Protein 6GKS (pdb70)

Secondary structure (DSSP, 8-state):
-PBPSSEEEE----TTEEEEEEEEESS-GGG--EEEEEEESSSSTTS-EEEEEEEETTTEEEEEEEETTEE---EEE------TT--EEEEEEE-SSEEEEEETTEEEEEEE-SS-GGG--EEEEEESEEEEEEEEEE--

B-factor: mean 18.07, std 11.98, range [6.89, 119.49]

Structure (mmCIF, N/CA/C/O backbone):
data_6GKS
#
_entry.id   6GKS
#
_cell.length_a   48.900
_cell.length_b   48.900
_cell.length_c   258.629
_cell.angle_alpha   90.00
_cell.angle_beta   90.00
_cell.angle_gamma   120.00
#
_symmetry.space_group_name_H-M   'P 65 2 2'
#
loop_
_entity.id
_entity.type
_entity.pdbx_description
1 polymer Galectin-10
2 non-polymer GLYCEROL
3 water water
#
loop_
_atom_site.group_PDB
_atom_site.id
_atom_site.type_symbol
_atom_site.label_atom_id
_atom_site.label_alt_id
_atom_site.label_comp_id
_atom_site.label_asym_id
_atom_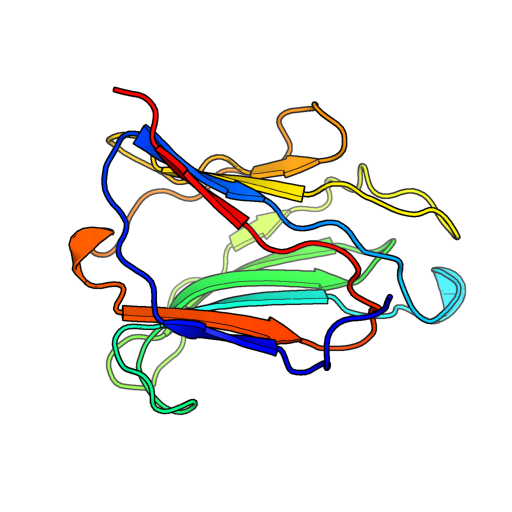site.label_entity_id
_atom_site.label_seq_id
_atom_site.pdbx_PDB_ins_code
_atom_site.Cartn_x
_atom_site.Cartn_y
_atom_site.Cartn_z
_atom_site.occupancy
_atom_site.B_iso_or_equiv
_atom_site.auth_seq_id
_atom_site.auth_comp_id
_atom_site.auth_asym_id
_atom_site.auth_atom_id
_atom_site.pdbx_PDB_model_num
ATOM 1 N N . SER A 1 4 ? -38.279 31.636 15.508 1.00 57.54 2 SER A N 1
ATOM 2 C CA . SER A 1 4 ? -37.598 31.517 14.225 1.00 57.00 2 SER A CA 1
ATOM 3 C C . SER A 1 4 ? -36.646 30.322 14.206 1.00 51.47 2 SER A C 1
ATOM 4 O O . SER A 1 4 ? -35.875 30.149 13.261 1.00 54.51 2 SER A O 1
ATOM 7 N N . LEU A 1 5 ? -36.703 29.501 15.252 1.00 36.16 3 LEU A N 1
ATOM 8 C CA . LEU A 1 5 ? -35.907 28.283 15.298 1.00 24.80 3 LEU A CA 1
ATOM 9 C C . LEU A 1 5 ? -36.627 27.150 14.578 1.00 22.46 3 LEU A C 1
ATOM 10 O O . LEU A 1 5 ? -37.850 27.013 14.669 1.00 25.68 3 LEU A O 1
ATOM 15 N N . LEU A 1 6 ? -35.852 26.342 13.853 1.00 18.96 4 LEU A N 1
ATOM 16 C CA . LEU A 1 6 ? -36.300 25.117 13.216 1.00 16.18 4 LEU A CA 1
ATOM 17 C C . LEU A 1 6 ? -36.269 23.972 14.227 1.00 17.79 4 LEU A C 1
ATOM 18 O O . LEU A 1 6 ? -35.490 24.000 15.184 1.00 20.40 4 LEU A O 1
ATOM 23 N N . PRO A 1 7 ? -37.105 22.956 14.051 1.00 15.95 5 PRO A N 1
ATOM 24 C CA . PRO A 1 7 ? -37.075 21.821 14.980 1.00 17.45 5 PRO A CA 1
ATOM 25 C C . PRO A 1 7 ? -35.769 21.058 14.850 1.00 16.07 5 PRO A C 1
ATOM 26 O O . PRO A 1 7 ? -35.178 20.977 13.772 1.00 22.16 5 PRO A O 1
ATOM 30 N N . VAL A 1 8 ? -35.294 20.529 15.977 1.00 13.30 6 VAL A N 1
ATOM 31 C CA . VAL A 1 8 ? -34.099 19.686 16.013 1.00 13.26 6 VAL A CA 1
ATOM 32 C C . VAL A 1 8 ? -34.445 18.439 16.818 1.00 15.47 6 VAL A C 1
ATOM 33 O O . VAL A 1 8 ? -34.960 18.566 17.939 1.00 17.77 6 VAL A O 1
ATOM 37 N N . PRO A 1 9 ? -34.206 17.219 16.308 1.00 14.02 7 PRO A N 1
ATOM 38 C CA . PRO A 1 9 ? -33.628 16.841 15.014 1.00 13.22 7 PRO A CA 1
ATOM 39 C C . PRO A 1 9 ? -34.415 17.367 13.823 1.00 12.45 7 PRO A C 1
ATOM 40 O O . PRO A 1 9 ? -35.647 17.381 13.822 1.00 14.89 7 PRO A O 1
ATOM 44 N N . TYR A 1 10 ? -33.697 17.829 12.815 1.00 10.52 8 TYR A N 1
ATOM 45 C CA . TYR A 1 10 ? -34.293 18.404 11.621 1.00 10.27 8 TYR A CA 1
ATOM 46 C C . TYR A 1 10 ? -34.042 17.455 10.457 1.00 9.86 8 TYR A C 1
ATOM 47 O O . TYR A 1 10 ? -32.895 17.081 10.198 1.00 10.44 8 TYR A O 1
ATOM 56 N N . THR A 1 11 ? -35.098 17.081 9.745 1.00 10.24 9 THR A N 1
ATOM 57 C CA . THR A 1 11 ? -34.996 16.161 8.619 1.00 12.03 9 THR A CA 1
ATOM 58 C C . THR A 1 11 ? -35.661 16.795 7.408 1.00 12.68 9 THR A C 1
ATOM 59 O O . THR A 1 11 ? -36.803 17.261 7.499 1.00 15.20 9 THR A O 1
ATOM 63 N N . GLU A 1 12 ? -34.959 16.805 6.279 1.00 10.98 10 GLU A N 1
ATOM 64 C CA . GLU A 1 12 ? -35.506 17.341 5.033 1.00 12.25 10 GLU A CA 1
ATOM 65 C C . GLU A 1 12 ? -35.133 16.428 3.875 1.00 11.57 10 GLU A C 1
ATOM 66 O O . GLU A 1 12 ? -33.973 16.029 3.744 1.00 10.91 10 GLU A O 1
ATOM 72 N N . ALA A 1 13 ? -36.113 16.094 3.041 1.00 11.45 11 ALA A N 1
ATOM 73 C CA . ALA A 1 13 ? -35.818 15.408 1.789 1.00 10.65 11 ALA A CA 1
ATOM 74 C C . ALA A 1 13 ? -34.880 16.267 0.944 1.00 11.12 11 ALA A C 1
ATOM 75 O O . ALA A 1 13 ? -34.914 17.498 1.000 1.00 12.66 11 ALA A O 1
ATOM 77 N N . ALA A 1 14 ? -33.992 15.617 0.188 1.00 10.68 12 ALA A N 1
ATOM 78 C CA . ALA A 1 14 ? -33.025 16.386 -0.584 1.00 10.88 12 ALA A CA 1
ATOM 79 C C . ALA A 1 14 ? -32.509 15.582 -1.766 1.00 11.26 12 ALA A C 1
ATOM 80 O O . ALA A 1 14 ? -32.494 14.350 -1.737 1.00 15.35 12 ALA A O 1
ATOM 82 N N . SER A 1 15 ? -32.078 16.304 -2.796 1.00 11.07 13 SER A N 1
ATOM 83 C CA . SER A 1 15 ? -31.370 15.745 -3.940 1.00 12.38 13 SER A CA 1
ATOM 84 C C . SER A 1 15 ? -30.110 16.572 -4.139 1.00 15.24 13 SER A C 1
ATOM 85 O O . SER A 1 15 ? -30.152 17.805 -4.067 1.00 16.27 13 SER A O 1
ATOM 88 N N . LEU A 1 16 ? -28.989 15.896 -4.382 1.00 11.16 14 LEU A N 1
ATOM 89 C CA . LEU A 1 16 ? -27.689 16.540 -4.486 1.00 11.20 14 LEU A CA 1
ATOM 90 C C . LEU A 1 16 ? -26.965 16.04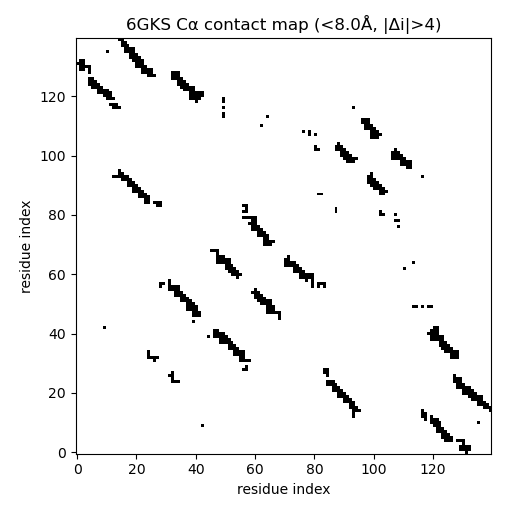7 -5.726 1.00 13.76 14 LEU A C 1
ATOM 91 O O . LEU A 1 16 ? -27.096 14.885 -6.125 1.00 14.89 14 LEU A O 1
ATOM 96 N N . SER A 1 17 ? -26.182 16.947 -6.315 1.00 12.42 15 SER A N 1
ATOM 97 C CA . SER A 1 17 ? -25.264 16.623 -7.400 1.00 13.01 15 SER A CA 1
ATOM 98 C C . SER A 1 17 ? -24.136 17.643 -7.353 1.00 12.62 15 SER A C 1
ATOM 99 O O . SER A 1 17 ? -24.148 18.565 -6.537 1.00 11.83 15 SER A O 1
ATOM 102 N N . THR A 1 18 ? -23.160 17.485 -8.249 1.00 13.27 16 THR A N 1
ATOM 103 C CA . THR A 1 18 ? -22.080 18.459 -8.331 1.00 14.23 16 THR A CA 1
ATOM 104 C C . THR A 1 18 ? -22.666 19.849 -8.534 1.00 13.84 16 THR A C 1
ATOM 105 O O . THR A 1 18 ? -23.458 20.073 -9.452 1.00 15.06 16 THR A O 1
ATOM 109 N N . GLY A 1 19 ? -22.301 20.777 -7.653 1.00 12.67 17 GLY A N 1
ATOM 110 C CA . GLY A 1 19 ? -22.837 22.120 -7.674 1.00 14.69 17 GLY A CA 1
ATOM 111 C C . GLY A 1 19 ? -23.864 22.405 -6.597 1.00 12.87 17 GLY A C 1
ATOM 112 O O . GLY A 1 19 ? -24.208 23.576 -6.386 1.00 15.00 17 GLY A O 1
ATOM 113 N N . SER A 1 20 ? -24.351 21.378 -5.906 1.00 12.33 18 SER A N 1
ATOM 114 C CA . SER A 1 20 ? -25.267 21.580 -4.796 1.00 11.97 18 SER A CA 1
ATOM 115 C C . SER A 1 20 ? -24.501 22.062 -3.573 1.00 13.07 18 SER A C 1
ATOM 116 O O . SER A 1 20 ? -23.337 21.703 -3.365 1.00 12.60 18 SER A O 1
ATOM 119 N N . THR A 1 21 ? -25.163 22.874 -2.755 1.00 11.66 19 THR A N 1
ATOM 120 C CA . THR A 1 21 ? -24.604 23.285 -1.475 1.00 11.34 19 THR A CA 1
ATOM 121 C C . THR A 1 21 ? -25.687 23.192 -0.412 1.00 11.87 19 THR A C 1
ATOM 122 O O . THR A 1 21 ? -26.815 23.648 -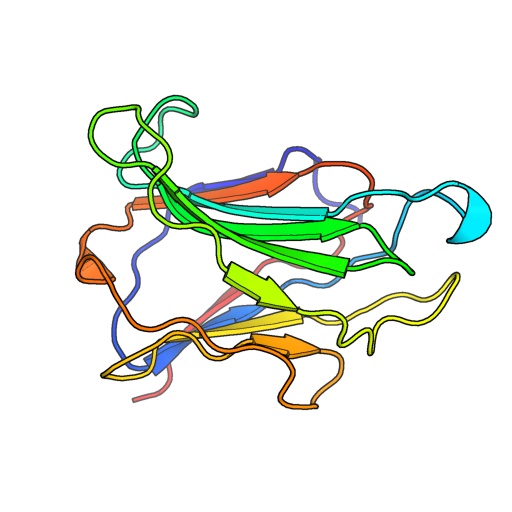0.629 1.00 13.22 19 THR A O 1
ATOM 126 N N . VAL A 1 22 ? -25.349 22.591 0.722 1.00 10.62 20 VAL A N 1
ATOM 127 C CA . VAL A 1 22 ? -26.219 22.545 1.890 1.00 10.11 20 VAL A CA 1
ATOM 128 C C . VAL A 1 22 ? -25.698 23.576 2.883 1.00 10.98 20 VAL A C 1
ATOM 129 O O . VAL A 1 22 ? -24.554 23.476 3.342 1.00 11.20 20 VAL A O 1
ATOM 133 N N . THR A 1 23 ? -26.520 24.564 3.224 1.00 11.34 21 THR A N 1
ATOM 134 C CA . THR A 1 23 ? -26.125 25.638 4.130 1.00 11.46 21 THR A CA 1
ATOM 135 C C . THR A 1 23 ? -26.938 25.573 5.416 1.00 11.15 21 THR A C 1
ATOM 136 O O . THR A 1 23 ? -28.173 25.483 5.379 1.00 12.28 21 THR A O 1
ATOM 140 N N A ILE A 1 24 ? -26.250 25.611 6.551 0.61 9.66 22 ILE A N 1
ATOM 141 N N B ILE A 1 24 ? -26.222 25.639 6.540 0.39 11.24 22 ILE A N 1
ATOM 142 C CA A ILE A 1 24 ? -26.853 25.403 7.861 0.61 12.00 22 ILE A CA 1
ATOM 143 C CA B ILE A 1 24 ? -26.749 25.549 7.895 0.39 11.72 22 ILE A CA 1
ATOM 144 C C A ILE A 1 24 ? -26.348 26.496 8.788 0.61 10.78 22 ILE A C 1
ATOM 145 C C B ILE A 1 24 ? -26.386 26.832 8.625 0.39 11.04 22 ILE A C 1
ATOM 146 O O A ILE A 1 24 ? -25.134 26.650 8.965 0.61 10.48 22 ILE A O 1
ATOM 147 O O B ILE A 1 24 ? -25.279 27.355 8.461 0.39 9.56 22 ILE A O 1
ATOM 156 N N A LYS A 1 25 ? -27.268 27.255 9.378 0.61 11.01 23 LYS A N 1
ATOM 157 N N B LYS A 1 25 ? -27.300 27.326 9.455 0.39 10.44 23 LYS A N 1
ATOM 158 C CA A LYS A 1 25 ? -26.925 28.244 10.390 0.61 11.78 23 LYS A CA 1
ATOM 159 C CA B LYS A 1 25 ? -26.974 28.370 10.419 0.39 11.75 23 LYS A CA 1
ATOM 160 C C A LYS A 1 25 ? -27.508 27.792 11.720 0.61 10.90 23 LYS A C 1
ATOM 161 C C B LYS A 1 25 ? -27.560 27.977 11.764 0.39 11.91 23 LYS A C 1
ATOM 162 O O A LYS A 1 25 ? -28.673 27.384 11.781 0.61 10.74 23 LYS A O 1
ATOM 163 O O B LYS A 1 25 ? -28.775 27.783 11.880 0.39 9.70 23 LYS A O 1
ATOM 174 N N . GLY A 1 26 ? -26.705 27.865 12.774 1.00 10.26 24 GLY A N 1
ATOM 175 C CA . GLY A 1 26 ? -27.161 27.466 14.088 1.00 12.80 24 GLY A CA 1
ATOM 176 C C . GLY A 1 26 ? -26.176 27.868 15.159 1.00 12.45 24 GLY A C 1
ATOM 177 O O . GLY A 1 26 ? -25.207 28.586 14.905 1.00 11.71 24 GLY A O 1
ATOM 178 N N A ARG A 1 27 ? -26.440 27.394 16.377 0.45 11.34 25 ARG A N 1
ATOM 179 N N B ARG A 1 27 ? -26.431 27.379 16.373 0.55 11.47 25 ARG A N 1
ATOM 180 C CA A ARG A 1 27 ? -25.610 27.750 17.512 0.45 10.90 25 ARG A CA 1
ATOM 181 C CA B ARG A 1 27 ? -25.635 27.752 17.524 0.55 10.38 25 ARG A CA 1
ATOM 182 C C A ARG A 1 27 ? -25.609 26.580 18.480 0.45 11.35 25 ARG A C 1
ATOM 183 C C B ARG A 1 27 ? -25.611 26.567 18.475 0.55 11.29 25 ARG A C 1
ATOM 184 O O A ARG A 1 27 ? -26.663 25.964 18.694 0.45 11.12 25 ARG A O 1
ATOM 185 O O B ARG A 1 27 ? -26.652 25.926 18.671 0.55 11.24 25 ARG A O 1
ATOM 200 N N . PRO A 1 28 ? -24.466 26.251 19.079 1.00 10.11 26 PRO A N 1
ATOM 201 C CA . PRO A 1 28 ? -24.452 25.173 20.076 1.00 11.00 26 PRO A CA 1
ATOM 202 C C . PRO A 1 28 ? -25.307 25.524 21.287 1.00 10.18 26 PRO A C 1
ATOM 203 O O . PRO A 1 28 ? -25.432 26.693 21.673 1.00 11.84 26 PRO A O 1
ATOM 207 N N . LEU A 1 29 ? -25.890 24.491 21.896 1.00 10.24 27 LEU A N 1
ATOM 208 C CA . LEU A 1 29 ? -26.744 24.664 23.063 1.00 9.90 27 LEU A CA 1
ATOM 209 C C . LEU A 1 29 ? -25.968 24.717 24.368 1.00 11.32 27 LEU A C 1
ATOM 210 O O . LEU A 1 29 ? -26.588 24.863 25.425 1.00 16.43 27 LEU A O 1
ATOM 215 N N . ALA A 1 30 ? -24.646 24.595 24.326 1.00 10.73 28 ALA A N 1
ATOM 216 C CA . ALA A 1 30 ? -23.840 24.599 25.536 1.00 10.43 28 ALA A CA 1
ATOM 217 C C . ALA A 1 30 ? -22.482 25.202 25.229 1.00 10.70 28 ALA A C 1
ATOM 218 O O . ALA A 1 30 ? -22.046 25.249 24.077 1.00 11.64 28 ALA A O 1
ATOM 220 N N . CYS A 1 31 ? -21.805 25.639 26.289 1.00 11.13 29 CYS A N 1
ATOM 221 C CA . CYS A 1 31 ? -20.431 26.100 26.155 1.00 11.82 29 CYS A CA 1
ATOM 222 C C . CYS A 1 31 ? -19.529 24.952 25.698 1.00 10.54 29 CYS A C 1
ATOM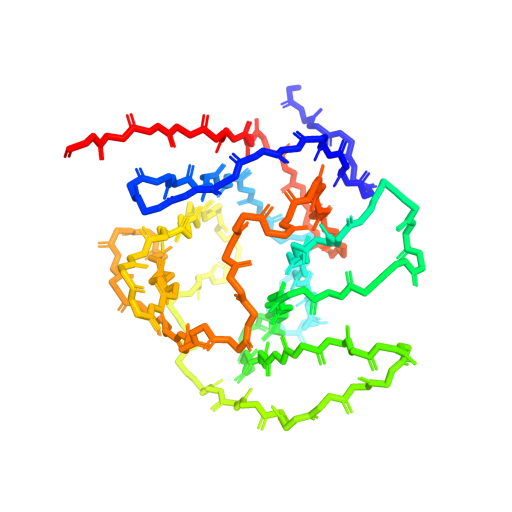 223 O O . CYS A 1 31 ? -19.831 23.771 25.893 1.00 10.46 29 CYS A O 1
ATOM 226 N N . PHE A 1 32 ? -18.403 25.314 25.072 1.00 10.92 30 PHE A N 1
ATOM 227 C CA . PHE A 1 32 ? -17.503 24.292 24.544 1.00 11.40 30 PHE A CA 1
ATOM 228 C C . PHE A 1 32 ? -16.940 23.401 25.647 1.00 10.96 30 PHE A C 1
ATOM 229 O O . PHE A 1 32 ? -16.671 22.218 25.403 1.00 11.63 30 PHE A O 1
ATOM 237 N N . LEU A 1 33 ? -16.778 23.929 26.869 1.00 11.42 31 LEU A N 1
ATOM 238 C CA . LEU A 1 33 ? -16.292 23.090 27.961 1.00 11.81 31 LEU A CA 1
ATOM 239 C C . LEU A 1 33 ? -17.178 21.861 28.159 1.00 11.39 31 LEU A C 1
ATOM 240 O O . LEU A 1 33 ? -16.690 20.804 28.579 1.00 12.53 31 LEU A O 1
ATOM 245 N N . ASN A 1 34 ? -18.474 21.977 27.872 1.00 10.92 32 ASN A N 1
ATOM 246 C CA . ASN A 1 34 ? -19.418 20.869 28.013 1.00 10.60 32 ASN A CA 1
ATOM 247 C C . ASN A 1 34 ? -19.464 19.949 26.794 1.00 10.76 32 ASN A C 1
ATOM 248 O O . ASN A 1 34 ? -20.224 18.974 26.796 1.00 9.86 32 ASN A O 1
ATOM 253 N N . GLU A 1 35 ? -18.690 20.233 25.751 1.00 10.72 33 GLU A N 1
ATOM 254 C CA . GLU A 1 35 ? -18.608 19.384 24.566 1.00 10.58 33 GLU A CA 1
ATOM 255 C C . GLU A 1 35 ? -19.968 19.084 23.934 1.00 9.28 33 GLU A C 1
ATOM 256 O O . GLU A 1 35 ? -20.330 17.921 23.741 1.00 10.32 33 GLU A O 1
ATOM 262 N N . PRO A 1 36 ? -20.737 20.107 23.569 1.00 8.79 34 PRO A N 1
ATOM 263 C CA . PRO A 1 36 ? -21.924 19.849 22.742 1.00 8.76 34 PRO A CA 1
ATOM 264 C C . PRO A 1 36 ? -21.493 19.234 21.421 1.00 8.84 34 PRO A C 1
ATOM 265 O O . PRO A 1 36 ? -20.368 19.444 20.956 1.00 8.83 34 PRO A O 1
ATOM 269 N N A TYR A 1 37 ? -22.399 18.471 20.817 0.57 9.10 35 TYR A N 1
ATOM 270 N N B TYR A 1 37 ? -22.394 18.467 20.816 0.43 8.92 35 TYR A N 1
ATOM 271 C CA A TYR A 1 37 ? -22.173 17.885 19.503 0.57 8.41 35 TYR A CA 1
ATOM 272 C CA B TYR A 1 37 ? -22.149 17.861 19.514 0.43 8.52 35 TYR A CA 1
ATOM 273 C C A TYR A 1 37 ? -23.041 18.548 18.441 0.57 8.40 35 TYR A C 1
ATOM 274 C C B TYR A 1 37 ? -23.067 18.460 18.449 0.43 7.63 35 TYR A C 1
ATOM 275 O O A TYR A 1 37 ? -24.059 19.183 18.734 0.57 8.77 35 TYR A O 1
ATOM 276 O O B TYR A 1 37 ? -24.143 18.985 18.747 0.43 7.67 35 TYR A O 1
ATOM 293 N N . LEU A 1 38 ? -22.619 18.386 17.185 1.00 7.68 36 LEU A N 1
ATOM 294 C CA . LEU A 1 38 ? -23.442 18.689 16.011 1.00 8.33 36 LEU A CA 1
ATOM 295 C C . LEU A 1 38 ? -23.277 17.521 15.058 1.00 7.86 36 LEU A C 1
ATOM 296 O O . LEU A 1 38 ? -22.157 17.062 14.844 1.00 8.96 36 LEU A O 1
ATOM 301 N N . GLN A 1 39 ? -24.367 17.042 14.471 1.00 7.78 37 GLN A N 1
ATOM 302 C CA . GLN A 1 39 ? -24.247 15.982 13.480 1.00 7.05 37 GLN A CA 1
ATOM 303 C C . GLN A 1 39 ? -25.076 16.321 12.252 1.00 7.05 37 GLN A C 1
ATOM 304 O O . GLN A 1 39 ? -26.232 16.752 12.364 1.00 8.33 37 GLN A O 1
ATOM 310 N N . VAL A 1 40 ? -24.471 16.129 11.081 1.00 6.89 38 VAL A N 1
ATOM 311 C CA . VAL A 1 40 ? -25.145 16.260 9.793 1.00 6.91 38 VAL A CA 1
ATOM 312 C C . VAL A 1 40 ? -24.938 14.945 9.056 1.00 7.29 38 VAL A C 1
ATOM 313 O O . VAL A 1 40 ? -23.792 14.530 8.835 1.00 7.74 38 VAL A O 1
ATOM 317 N N . ASP A 1 41 ? -26.037 14.298 8.661 1.00 7.45 39 ASP A N 1
ATOM 318 C CA . ASP A 1 41 ? -25.989 13.022 7.943 1.00 7.28 39 ASP A CA 1
ATOM 319 C C . ASP A 1 41 ? -26.756 13.127 6.631 1.00 7.78 39 ASP A C 1
ATOM 320 O O . ASP A 1 41 ? -27.922 13.544 6.618 1.00 7.62 39 ASP A O 1
ATOM 325 N N . PHE A 1 42 ? -26.112 12.718 5.540 1.00 7.21 40 PHE A N 1
ATOM 326 C CA . PHE A 1 42 ? -26.735 12.644 4.218 1.00 7.27 40 PHE A CA 1
ATOM 327 C C . PHE A 1 42 ? -27.121 11.184 4.020 1.00 7.42 40 PHE A C 1
ATOM 328 O O . PHE A 1 42 ? -26.245 10.321 3.886 1.00 8.60 40 PHE A O 1
ATOM 336 N N . HIS A 1 43 ? -28.417 10.901 4.048 1.00 8.25 41 HIS A N 1
ATOM 337 C CA . HIS A 1 43 ? -28.962 9.548 4.047 1.00 7.74 41 HIS A CA 1
ATOM 338 C C . HIS A 1 43 ? -29.450 9.129 2.659 1.00 9.60 41 HIS A C 1
ATOM 339 O O . HIS A 1 43 ? -29.852 9.956 1.836 1.00 9.09 41 HIS A O 1
ATOM 346 N N . THR A 1 44 ? -29.481 7.807 2.439 1.00 9.33 42 THR A N 1
ATOM 347 C CA . THR A 1 44 ? -29.957 7.231 1.181 1.00 9.28 42 THR A CA 1
ATOM 348 C C . THR A 1 44 ? -31.470 7.071 1.124 1.00 10.57 42 THR A C 1
ATOM 349 O O . THR A 1 44 ? -32.000 6.834 0.032 1.00 12.09 42 THR A O 1
ATOM 353 N N . GLU A 1 45 ? -32.177 7.164 2.247 1.00 10.84 43 GLU A N 1
ATOM 354 C CA . GLU A 1 45 ? -33.632 7.079 2.268 1.00 9.98 43 GLU A CA 1
ATOM 355 C C . GLU A 1 45 ? -34.149 8.020 3.342 1.00 11.10 43 GLU A C 1
ATOM 356 O O . GLU A 1 45 ? -33.384 8.552 4.146 1.00 12.25 43 GLU A O 1
ATOM 362 N N . MET A 1 46 ? -35.466 8.230 3.349 1.00 12.61 44 MET A N 1
ATOM 363 C CA . MET A 1 46 ? -36.066 9.088 4.365 1.00 12.36 44 MET A CA 1
ATOM 364 C C . MET A 1 46 ? -35.992 8.492 5.762 1.00 15.03 44 MET A C 1
ATOM 365 O O . MET A 1 46 ? -36.028 9.246 6.738 1.00 17.79 44 MET A O 1
ATOM 370 N N A LYS A 1 47 ? -35.883 7.171 5.881 0.46 14.27 45 LYS A N 1
ATOM 371 N N B LYS A 1 47 ? -35.890 7.172 5.892 0.54 14.62 45 LYS A N 1
ATOM 372 C CA A LYS A 1 47 ? -35.826 6.535 7.194 0.46 14.89 45 LYS A CA 1
ATOM 373 C CA B LYS A 1 47 ? -35.877 6.568 7.222 0.54 13.89 45 LYS A CA 1
ATOM 374 C C A LYS A 1 47 ? -34.520 6.871 7.906 0.46 13.53 45 LYS A C 1
ATOM 375 C C B LYS A 1 47 ? -34.541 6.812 7.918 0.54 13.17 45 LYS A C 1
ATOM 376 O O A LYS A 1 47 ? -33.446 6.888 7.298 0.46 13.82 45 LYS A O 1
ATOM 377 O O B LYS A 1 47 ? -33.472 6.711 7.309 0.54 11.91 45 LYS A O 1
ATOM 388 N N . GLU A 1 48 ? -34.612 7.115 9.217 1.00 14.06 46 GLU A N 1
ATOM 389 C CA . GLU A 1 48 ? -33.423 7.499 9.978 1.00 15.11 46 GLU A CA 1
ATOM 390 C C . GLU A 1 48 ? -32.390 6.380 10.058 1.00 11.16 46 GLU A C 1
ATOM 391 O O . GLU A 1 48 ? -31.201 6.657 10.244 1.00 12.64 46 GLU A O 1
ATOM 397 N N . GLU A 1 49 ? -32.811 5.128 9.943 1.00 11.26 47 GLU A N 1
ATOM 398 C CA . GLU A 1 49 ? -31.891 4.004 10.025 1.00 12.58 47 GLU A CA 1
ATOM 399 C C . GLU A 1 49 ? -31.254 3.673 8.680 1.00 11.56 47 GLU A C 1
ATOM 400 O O . GLU A 1 49 ? -30.460 2.729 8.597 1.00 12.45 47 GLU A O 1
ATOM 406 N N . SER A 1 50 ? -31.574 4.429 7.631 1.00 10.70 48 SER A N 1
ATOM 407 C CA . SER A 1 50 ? -30.999 4.176 6.319 1.00 10.79 48 SER A CA 1
ATOM 408 C C . SER A 1 50 ? -29.506 4.510 6.296 1.00 9.91 48 SER A C 1
ATOM 409 O O . SER A 1 50 ? -28.961 5.195 7.170 1.00 9.79 48 SER A O 1
ATOM 412 N N . ASP A 1 51 ? -28.849 4.028 5.249 1.00 9.47 49 ASP A N 1
ATOM 413 C CA . ASP A 1 51 ? -27.425 4.238 5.073 1.00 9.16 49 ASP A CA 1
ATOM 414 C C . ASP A 1 51 ? -27.097 5.722 4.953 1.00 8.52 49 ASP A C 1
ATOM 415 O O . ASP A 1 51 ? -27.942 6.558 4.596 1.00 8.81 49 ASP A O 1
ATOM 420 N N . ILE A 1 52 ? -25.845 6.045 5.271 1.00 8.76 50 ILE A N 1
ATOM 421 C CA . ILE A 1 52 ? -25.363 7.424 5.346 1.00 7.81 50 ILE A CA 1
ATOM 422 C C . ILE A 1 52 ? -24.191 7.559 4.391 1.00 9.37 50 ILE A C 1
ATOM 423 O O . ILE A 1 52 ? -23.135 6.940 4.586 1.00 9.61 50 ILE A O 1
ATOM 428 N N . VAL A 1 53 ? -24.397 8.341 3.334 1.00 8.88 51 VAL A N 1
ATOM 429 C CA . VAL A 1 53 ? -23.374 8.614 2.341 1.00 10.49 51 VAL A CA 1
ATOM 430 C C . VAL A 1 53 ? -22.278 9.500 2.917 1.00 9.45 51 VAL A C 1
ATOM 431 O O . VAL A 1 53 ? -21.098 9.356 2.573 1.00 9.91 51 VAL A O 1
ATOM 435 N N . PHE A 1 54 ? -22.645 10.427 3.803 1.00 8.67 52 PHE A N 1
ATOM 436 C CA . PHE A 1 54 ? -21.705 11.368 4.406 1.00 8.90 52 PHE A CA 1
ATOM 437 C C . PHE A 1 54 ? -22.209 11.678 5.803 1.00 7.58 52 PHE A C 1
ATOM 438 O O . PHE A 1 54 ? -23.313 12.206 5.959 1.00 7.82 52 PHE A O 1
ATOM 446 N N . HIS A 1 55 ? -21.397 11.348 6.801 1.00 8.52 53 HIS A N 1
ATOM 447 C CA . HIS A 1 55 ? -21.653 11.594 8.214 1.00 7.76 53 HIS A CA 1
ATOM 448 C C . HIS A 1 55 ? -20.603 12.586 8.688 1.00 7.89 53 HIS A C 1
ATOM 449 O O . HIS A 1 55 ? -19.404 12.379 8.465 1.00 8.83 53 HIS A O 1
ATOM 456 N N . PHE A 1 56 ? -21.056 13.675 9.302 1.00 8.12 54 PHE A N 1
ATOM 457 C CA . PHE A 1 56 ? -20.191 14.767 9.739 1.00 7.98 54 PHE A CA 1
ATOM 458 C C . PHE A 1 56 ? -20.575 15.045 11.187 1.00 7.29 54 PHE A C 1
ATOM 459 O O . PHE A 1 56 ? -21.708 15.468 11.463 1.00 7.92 54 PHE A O 1
ATOM 467 N N . GLN A 1 57 ? -19.656 14.805 12.112 1.00 7.70 55 GLN A N 1
ATOM 468 C CA . GLN A 1 57 ? -19.968 14.945 13.531 1.00 7.33 55 GLN A CA 1
ATOM 469 C C . GLN A 1 57 ? -18.930 15.824 14.214 1.00 8.64 55 GLN A C 1
ATOM 470 O O . GLN A 1 57 ? -17.745 15.470 14.265 1.00 10.27 55 GLN A O 1
ATOM 476 N N . VAL A 1 58 ? -19.370 16.963 14.735 1.00 8.74 56 VAL A N 1
ATOM 477 C CA . VAL A 1 58 ? -18.505 17.880 15.479 1.00 8.61 56 VAL A CA 1
ATOM 478 C C . VAL A 1 58 ? -18.674 17.632 16.967 1.00 10.50 56 VAL A C 1
ATOM 479 O O . VAL A 1 58 ? -19.798 17.654 17.480 1.00 10.89 56 VAL A O 1
ATOM 483 N N . CYS A 1 59 ? -17.571 17.461 17.676 1.00 11.62 57 CYS A N 1
ATOM 484 C CA . CYS A 1 59 ? -17.563 17.634 19.127 1.00 13.20 57 CYS A CA 1
ATOM 485 C C . CYS A 1 59 ? -16.931 19.000 19.364 1.00 10.38 57 CYS A C 1
ATOM 486 O O . CYS A 1 59 ? -15.715 19.154 19.232 1.00 10.46 57 CYS A O 1
ATOM 489 N N . PHE A 1 60 ? -17.762 20.005 19.649 1.00 10.25 58 PHE A N 1
ATOM 490 C CA . PHE A 1 60 ? -17.291 21.388 19.613 1.00 10.01 58 PHE A CA 1
ATOM 491 C C . PHE A 1 60 ? -16.153 21.583 20.594 1.00 12.88 58 PHE A C 1
ATOM 492 O O . PHE A 1 60 ? -16.253 21.202 21.764 1.00 11.96 58 PHE A O 1
ATOM 500 N N . GLY A 1 61 ? -15.070 22.191 20.106 1.00 12.22 59 GLY A N 1
ATOM 501 C CA . GLY A 1 61 ? -13.878 22.430 20.889 1.00 14.20 59 GLY A CA 1
ATOM 502 C C . GLY A 1 61 ? -12.911 21.273 20.955 1.00 14.21 59 GLY A C 1
ATOM 503 O O . GLY A 1 61 ? -11.834 21.427 21.546 1.00 16.94 59 GLY A O 1
ATOM 504 N N A ARG A 1 62 ? -13.245 20.126 20.355 0.46 13.51 60 ARG A N 1
ATOM 505 N N B ARG A 1 62 ? -13.246 20.120 20.377 0.54 12.98 60 ARG A N 1
ATOM 506 C CA A ARG A 1 62 ? -12.462 18.902 20.502 0.46 14.25 60 ARG A CA 1
ATOM 507 C CA B ARG A 1 62 ? -12.367 18.956 20.447 0.54 14.33 60 ARG A CA 1
ATOM 508 C C A ARG A 1 62 ? -12.013 18.320 19.167 0.46 13.21 60 ARG A C 1
ATOM 509 C C B ARG A 1 62 ? -11.998 18.441 19.062 0.54 12.93 60 ARG A C 1
ATOM 510 O O A ARG A 1 62 ? -10.805 18.261 18.911 0.46 14.35 60 ARG A O 1
ATOM 511 O O B ARG A 1 62 ? -10.839 18.566 18.660 0.54 17.41 60 ARG A O 1
ATOM 526 N N . ARG A 1 63 ? -12.933 17.861 18.321 1.00 11.79 61 ARG A N 1
ATOM 527 C CA . ARG A 1 63 ? -12.576 17.217 17.063 1.00 13.27 61 ARG A CA 1
ATOM 528 C C . ARG A 1 63 ? -13.814 17.077 16.193 1.00 10.77 61 ARG A C 1
ATOM 529 O O . ARG A 1 63 ? -14.945 17.292 16.634 1.00 11.88 61 ARG A O 1
ATOM 537 N N . VAL A 1 64 ? -13.572 16.671 14.952 1.00 10.68 62 VAL A N 1
ATOM 538 C CA . VAL A 1 64 ? -14.610 16.321 13.997 1.00 9.89 62 VAL A CA 1
ATOM 539 C C . VAL A 1 64 ? -14.311 14.922 13.492 1.00 10.36 62 VAL A C 1
A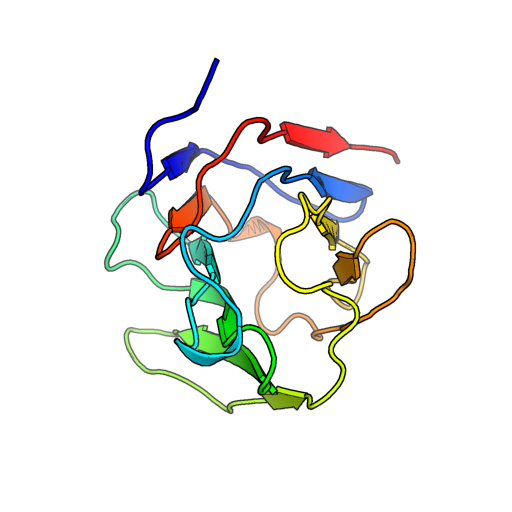TOM 540 O O . VAL A 1 64 ? -13.149 14.584 13.232 1.00 11.30 62 VAL A O 1
ATOM 544 N N . VAL A 1 65 ? -15.345 14.105 13.358 1.00 9.57 63 VAL A N 1
ATOM 545 C CA . VAL A 1 65 ? -15.207 12.820 12.681 1.00 10.37 63 VAL A CA 1
ATOM 546 C C . VAL A 1 65 ? -16.146 12.777 11.486 1.00 10.45 63 VAL A C 1
ATOM 547 O O . VAL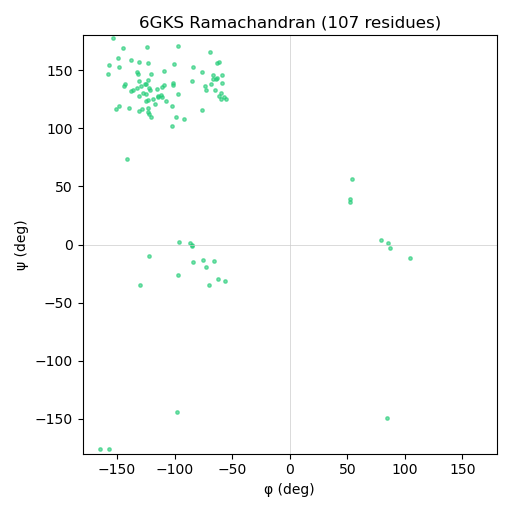 A 1 65 ? -17.231 13.369 11.494 1.00 10.35 63 VAL A O 1
ATOM 551 N N . MET A 1 66 ? -15.705 12.088 10.442 1.00 10.94 64 MET A N 1
ATOM 552 C CA . MET A 1 66 ? -16.497 11.883 9.243 1.00 10.52 64 MET A CA 1
ATOM 553 C C . MET A 1 66 ? -16.441 10.413 8.870 1.00 9.30 64 MET A C 1
ATOM 554 O O . MET A 1 66 ? -15.453 9.724 9.142 1.00 10.86 64 MET A O 1
ATOM 559 N N . ASN A 1 67 ? -17.525 9.921 8.284 1.00 9.21 65 ASN A N 1
ATOM 560 C CA . ASN A 1 67 ? -17.581 8.511 7.908 1.00 9.89 65 ASN A CA 1
ATOM 561 C C . ASN A 1 67 ? -18.747 8.325 6.948 1.00 8.75 65 ASN A C 1
ATOM 562 O O . ASN A 1 67 ? -19.425 9.280 6.554 1.00 8.46 65 ASN A O 1
ATOM 567 N N . SER A 1 68 ? -18.970 7.072 6.579 1.00 9.88 66 SER A N 1
ATOM 568 C CA . SER A 1 68 ? -20.167 6.629 5.885 1.00 9.59 66 SER A CA 1
ATOM 569 C C . SER A 1 68 ? -20.691 5.406 6.620 1.00 10.07 66 SER A C 1
ATOM 570 O O . SER A 1 68 ? -19.947 4.732 7.336 1.00 10.62 66 SER A O 1
ATOM 573 N N . ARG A 1 69 ? -21.986 5.133 6.457 1.00 8.70 67 ARG A N 1
ATOM 574 C CA . ARG A 1 69 ? -22.606 3.941 7.027 1.00 9.27 67 ARG A CA 1
ATOM 575 C C . ARG A 1 69 ? -23.237 3.195 5.868 1.00 10.71 67 ARG A C 1
ATOM 576 O O . ARG A 1 69 ? -24.177 3.691 5.240 1.00 9.50 67 ARG A O 1
ATOM 584 N N . GLU A 1 70 ? -22.702 2.018 5.585 1.00 10.74 68 GLU A N 1
ATOM 585 C CA . GLU A 1 70 ? -23.025 1.274 4.376 1.00 10.55 68 GLU A CA 1
ATOM 586 C C . GLU A 1 70 ? -23.550 -0.094 4.782 1.00 11.30 68 GLU A C 1
ATOM 587 O O . GLU A 1 70 ? -22.884 -0.816 5.531 1.00 12.79 68 GLU A O 1
ATOM 593 N N . TYR A 1 71 ? -24.758 -0.427 4.318 1.00 11.50 69 TYR A N 1
ATOM 594 C CA . TYR A 1 71 ? -25.437 -1.666 4.709 1.00 12.30 69 TYR A CA 1
ATOM 595 C C . TYR A 1 71 ? -25.482 -1.798 6.227 1.00 12.83 69 TYR A C 1
ATOM 596 O O . TYR A 1 71 ? -25.354 -2.890 6.786 1.00 16.62 69 TYR A O 1
ATOM 605 N N . GLY A 1 72 ? -25.655 -0.661 6.899 1.00 12.88 70 GLY A N 1
ATOM 606 C CA . GLY A 1 72 ? -25.814 -0.614 8.332 1.00 14.11 70 GLY A CA 1
ATOM 607 C C . GLY A 1 72 ? -24.539 -0.535 9.142 1.00 14.57 70 GLY A C 1
ATOM 608 O O . GLY A 1 72 ? -24.623 -0.419 10.368 1.00 17.99 70 GLY A O 1
ATOM 609 N N . ALA A 1 73 ? -23.369 -0.579 8.510 1.00 12.83 71 ALA A N 1
ATOM 610 C CA . ALA A 1 73 ? -22.088 -0.662 9.207 1.00 13.26 71 ALA A CA 1
ATOM 611 C C . ALA A 1 73 ? -21.267 0.596 8.956 1.00 14.13 71 ALA A C 1
ATOM 612 O O . ALA A 1 73 ? -21.142 1.048 7.813 1.00 12.98 71 ALA A O 1
ATOM 614 N N . TRP A 1 74 ? -20.690 1.146 10.019 1.00 12.77 72 TRP A N 1
ATOM 615 C CA . TRP A 1 74 ? -19.780 2.272 9.870 1.00 12.07 72 TRP A CA 1
ATOM 616 C C . TRP A 1 74 ? -18.503 1.828 9.169 1.00 12.84 72 TRP A C 1
ATOM 617 O O . TRP A 1 74 ? -17.969 0.749 9.437 1.00 14.34 72 TRP A O 1
ATOM 628 N N . LYS A 1 75 ? -18.023 2.663 8.252 1.00 11.77 73 LYS A N 1
ATOM 629 C CA . LYS A 1 75 ? -16.827 2.335 7.485 1.00 13.11 73 LYS A CA 1
ATOM 630 C C . LYS A 1 75 ? -15.594 3.006 8.092 1.00 12.75 73 LYS A C 1
ATOM 631 O O . LYS A 1 75 ? -15.496 3.109 9.316 1.00 15.34 73 LYS A O 1
ATOM 637 N N . GLN A 1 76 ? -14.651 3.455 7.265 1.00 13.77 74 GLN A N 1
ATOM 638 C CA . GLN A 1 76 ? -13.395 4.002 7.769 1.00 15.44 74 GLN A CA 1
ATOM 639 C C . GLN A 1 76 ? -13.598 5.414 8.313 1.00 13.53 74 GLN A C 1
ATOM 640 O O . GLN A 1 76 ? -13.926 6.339 7.567 1.00 14.28 74 GLN A O 1
ATOM 646 N N . GLN A 1 77 ? -13.381 5.587 9.609 1.00 13.60 75 GLN A N 1
ATOM 647 C CA . GLN A 1 77 ? -13.504 6.901 10.220 1.00 14.50 75 GLN A CA 1
ATOM 648 C C . GLN A 1 77 ? -12.332 7.799 9.833 1.00 16.99 75 GLN A C 1
ATOM 649 O O . GLN A 1 77 ? -11.172 7.370 9.825 1.00 17.96 75 GLN A O 1
ATOM 655 N N . VAL A 1 78 ? -12.651 9.049 9.498 1.00 14.77 76 VAL A N 1
ATOM 656 C CA . VAL A 1 78 ? -11.687 10.123 9.300 1.00 15.52 76 VAL A CA 1
ATOM 657 C C . VAL A 1 78 ? -11.853 11.088 10.466 1.00 14.74 76 VAL A C 1
ATOM 658 O O . VAL A 1 78 ? -12.983 11.401 10.861 1.00 15.26 76 VAL A O 1
ATOM 662 N N . GLU A 1 79 ? -10.743 11.555 11.027 1.00 14.20 77 GLU A N 1
ATOM 663 C CA . GLU A 1 79 ? -10.774 12.486 12.144 1.00 15.08 77 GLU A CA 1
ATOM 664 C C . GLU A 1 79 ? -9.998 13.743 11.786 1.00 16.86 77 GLU A C 1
ATOM 665 O O . GLU A 1 79 ? -8.955 13.674 11.129 1.00 17.99 77 GLU A O 1
ATOM 671 N N . SER A 1 80 ? -10.512 14.889 12.218 1.00 12.86 78 SER A N 1
ATOM 672 C CA . SER A 1 80 ? -9.816 16.162 12.094 1.00 12.66 78 SER A CA 1
ATOM 673 C C . SER A 1 80 ? -9.841 16.882 13.436 1.00 14.06 78 SER A C 1
ATOM 674 O O . SER A 1 80 ? -10.852 16.854 14.148 1.00 13.48 78 SER A O 1
ATOM 677 N N . LYS A 1 81 ? -8.733 17.534 13.780 1.00 14.12 79 LYS A N 1
ATOM 678 C CA . LYS A 1 81 ? -8.681 18.399 14.949 1.00 14.74 79 LYS A CA 1
ATOM 679 C C . LYS A 1 81 ? -8.905 19.863 14.602 1.00 13.49 79 LYS A C 1
ATOM 680 O O . LYS A 1 81 ? -8.873 20.712 15.498 1.00 17.01 79 LYS A O 1
ATOM 686 N N . ASN A 1 82 ? -9.164 20.173 13.335 1.00 13.96 80 ASN A N 1
ATOM 687 C CA . ASN A 1 82 ? -9.434 21.549 12.945 1.00 14.35 80 ASN A CA 1
ATOM 688 C C . ASN A 1 82 ? -10.729 22.010 13.602 1.00 13.74 80 ASN A C 1
ATOM 689 O O . ASN A 1 82 ? -11.729 21.290 13.598 1.00 13.27 80 ASN A O 1
ATOM 694 N N . MET A 1 83 ? -10.717 23.197 14.193 1.00 14.16 81 MET A N 1
ATOM 695 C CA . MET A 1 83 ? -11.844 23.668 14.999 1.00 12.01 81 MET A CA 1
ATOM 696 C C . MET A 1 83 ? -12.069 25.153 14.765 1.00 12.93 81 MET A C 1
ATOM 697 O O . MET A 1 83 ? -11.762 25.991 15.620 1.00 16.68 81 MET A O 1
ATOM 702 N N . PRO A 1 84 ? -12.611 25.516 13.598 1.00 12.90 82 PRO A N 1
ATOM 703 C CA . PRO A 1 84 ? -12.915 26.930 13.341 1.00 13.73 82 PRO A CA 1
ATOM 704 C C . PRO A 1 84 ? -14.106 27.443 14.124 1.00 13.63 82 PRO A C 1
ATOM 705 O O . PRO A 1 84 ? -14.242 28.660 14.280 1.00 15.08 82 PRO A O 1
ATOM 709 N N . PHE A 1 85 ? -14.969 26.562 14.626 1.00 13.75 83 PHE A N 1
ATOM 710 C CA . PHE A 1 85 ? -16.126 27.005 15.396 1.00 12.11 83 PHE A CA 1
ATOM 711 C C . PHE A 1 85 ? -15.673 27.711 16.669 1.00 13.77 83 PHE A C 1
ATOM 712 O O . PHE A 1 85 ? -14.693 27.313 17.301 1.00 14.63 83 PHE A O 1
ATOM 720 N N . GLN A 1 86 ? -16.406 28.754 17.052 1.00 13.93 84 GLN A N 1
ATOM 721 C CA . GLN A 1 86 ? -16.045 29.622 18.167 1.00 13.68 84 GLN A CA 1
ATOM 722 C C . GLN A 1 86 ? -17.013 29.446 19.330 1.00 13.40 84 GLN A C 1
ATOM 723 O O . GLN A 1 86 ? -18.235 29.402 19.140 1.00 13.17 84 GLN A O 1
ATOM 729 N N . ASP A 1 87 ? -16.448 29.365 20.533 1.00 13.83 85 ASP A N 1
ATOM 730 C CA . ASP A 1 87 ? -17.224 29.097 21.738 1.00 14.72 85 ASP A CA 1
ATOM 731 C C . ASP A 1 87 ? -18.315 30.146 21.903 1.00 13.85 85 ASP A C 1
ATOM 732 O O . ASP A 1 87 ? -18.044 31.350 21.877 1.00 15.69 85 ASP A O 1
ATOM 737 N N . GLY A 1 88 ? -19.554 29.681 22.060 1.00 14.45 86 GLY A N 1
ATOM 738 C CA . GLY A 1 88 ? -20.691 30.537 22.325 1.00 16.97 86 GLY A CA 1
ATOM 739 C C . GLY A 1 88 ? -21.282 31.254 21.132 1.00 16.52 86 GLY A C 1
ATOM 740 O O . GLY A 1 88 ? -22.220 32.041 21.311 1.00 21.04 86 GLY A O 1
ATOM 741 N N . GLN A 1 89 ? -20.794 30.997 19.921 1.00 14.81 87 GLN A N 1
ATOM 742 C CA . GLN A 1 89 ? -21.161 31.795 18.761 1.00 14.68 87 GLN A CA 1
ATOM 743 C C . GLN A 1 89 ? -22.059 31.029 17.800 1.00 14.11 87 GLN A C 1
ATOM 744 O O . GLN A 1 89 ? -21.968 29.805 17.665 1.00 13.90 87 GLN A O 1
ATOM 750 N N . GLU A 1 90 ? -22.920 31.775 17.119 1.00 15.67 88 GLU A N 1
ATOM 751 C CA . GLU A 1 90 ? -23.606 31.251 15.951 1.00 14.50 88 GLU A CA 1
ATOM 752 C C . GLU A 1 90 ? -22.587 30.939 14.862 1.00 13.28 88 GLU A C 1
ATOM 753 O O . GLU A 1 90 ? -21.600 31.660 14.687 1.00 20.08 88 GLU A O 1
ATOM 759 N N . PHE A 1 91 ? -22.820 29.857 14.133 1.00 11.96 89 PHE A N 1
ATOM 760 C CA . PHE A 1 91 ? -21.963 29.477 13.023 1.00 12.03 89 PHE A CA 1
ATOM 761 C C . PHE A 1 91 ? -22.792 29.362 11.757 1.00 13.49 89 PHE A C 1
ATOM 762 O O . PHE A 1 91 ? -24.002 29.111 11.797 1.00 12.29 89 PHE A O 1
ATOM 770 N N . GLU A 1 92 ? -22.109 29.511 10.630 1.00 13.51 90 GLU A N 1
ATOM 771 C CA . GLU A 1 92 ? -22.647 29.161 9.322 1.00 14.17 90 GLU A CA 1
ATOM 772 C C . GLU A 1 92 ? -21.789 28.052 8.736 1.00 13.78 90 GLU A C 1
ATOM 773 O O . GLU A 1 92 ? -20.578 28.224 8.556 1.00 16.74 90 GLU A O 1
ATOM 779 N N . LEU A 1 93 ? -22.415 26.920 8.446 1.00 11.70 91 LEU A N 1
ATOM 780 C CA . LEU A 1 93 ? -21.757 25.739 7.911 1.00 14.58 91 LEU A CA 1
ATOM 781 C C . LEU A 1 93 ? -22.304 25.515 6.511 1.00 15.11 91 LEU A C 1
ATOM 782 O O . LEU A 1 93 ? -23.524 25.486 6.320 1.00 16.13 91 LEU A O 1
ATOM 787 N N . SER A 1 94 ? -21.424 25.377 5.526 1.00 11.73 92 SER A N 1
ATOM 788 C CA . SER A 1 94 ? -21.869 25.013 4.186 1.00 12.46 92 SER A CA 1
ATOM 789 C C . SER A 1 94 ? -21.129 23.771 3.715 1.00 13.08 92 SER A C 1
ATOM 790 O O . SER A 1 94 ? -19.928 23.615 3.960 1.00 17.46 92 SER A O 1
ATOM 793 N N . ILE A 1 95 ? -21.862 22.868 3.079 1.00 10.92 93 ILE A N 1
ATOM 794 C CA . ILE A 1 95 ? -21.314 21.622 2.562 1.00 9.90 93 ILE A CA 1
ATOM 795 C C . ILE A 1 95 ? -21.574 21.644 1.072 1.00 10.67 93 ILE A C 1
ATOM 796 O O . ILE A 1 95 ? -22.728 21.552 0.634 1.00 11.30 93 ILE A O 1
ATOM 801 N N . SER A 1 96 ? -20.511 21.788 0.293 1.00 9.45 94 SER A N 1
ATOM 802 C CA . SER A 1 96 ? -20.613 21.864 -1.153 1.00 10.80 94 SER A CA 1
ATOM 803 C C . SER A 1 96 ? -20.247 20.532 -1.784 1.00 10.96 94 SER A C 1
ATOM 804 O O . SER A 1 96 ? -19.280 19.875 -1.385 1.00 11.10 94 SER A O 1
ATOM 807 N N . VAL A 1 97 ? -21.029 20.137 -2.778 1.00 10.17 95 VAL A N 1
ATOM 808 C CA . VAL A 1 97 ? -20.798 18.897 -3.502 1.00 10.85 95 VAL A CA 1
ATOM 809 C C . VAL A 1 97 ? -19.914 19.219 -4.704 1.00 10.81 95 VAL A C 1
ATOM 810 O O . VAL A 1 97 ? -20.342 19.874 -5.657 1.00 13.22 95 VAL A O 1
ATOM 814 N N . LEU A 1 98 ? -18.667 18.790 -4.639 1.00 10.40 96 LEU A N 1
ATOM 815 C CA . LEU A 1 98 ? -17.719 18.907 -5.738 1.00 10.95 96 LEU A CA 1
ATOM 816 C C . LEU A 1 98 ? -17.670 17.595 -6.508 1.00 12.95 96 LEU A C 1
ATOM 817 O O . LEU A 1 98 ? -18.253 16.589 -6.090 1.00 11.88 96 LEU A O 1
ATOM 822 N N . PRO A 1 99 ? -16.995 17.560 -7.662 1.00 14.11 97 PRO A N 1
ATOM 823 C CA . PRO A 1 99 ? -16.989 16.306 -8.434 1.00 13.41 97 PRO A CA 1
ATOM 824 C C . PRO A 1 99 ? -16.467 15.106 -7.664 1.00 13.71 97 PRO A C 1
ATOM 825 O O . PRO A 1 99 ? -16.991 13.996 -7.824 1.00 15.90 97 PRO A O 1
ATOM 829 N N A ASP A 1 100 ? -15.463 15.317 -6.812 0.57 12.25 98 ASP A N 1
ATOM 830 N N B ASP A 1 100 ? -15.445 15.279 -6.829 0.43 12.23 98 ASP A N 1
ATOM 831 C CA A ASP A 1 100 ? -14.710 14.247 -6.183 0.57 12.71 98 ASP A CA 1
ATOM 832 C CA B ASP A 1 100 ? -14.809 14.143 -6.178 0.43 11.66 98 ASP A CA 1
ATOM 833 C C A ASP A 1 100 ? -14.898 14.169 -4.677 0.57 11.80 98 ASP A C 1
ATOM 834 C C B ASP A 1 100 ? -14.986 14.111 -4.668 0.43 10.66 98 ASP A C 1
ATOM 835 O O A ASP A 1 100 ? -14.439 13.199 -4.062 0.57 12.07 98 ASP A O 1
ATOM 836 O O B ASP A 1 100 ? -14.598 13.119 -4.044 0.43 12.51 98 ASP A O 1
ATOM 845 N N . LYS A 1 101 ? -15.539 15.160 -4.063 1.00 10.26 99 LYS A N 1
ATOM 846 C CA . LYS A 1 101 ? -15.565 15.256 -2.612 1.00 9.41 99 LYS A CA 1
ATOM 847 C C . LYS A 1 101 ? -16.643 16.235 -2.189 1.00 9.02 99 LYS A C 1
ATOM 848 O O . LYS A 1 101 ? -17.170 17.007 -2.999 1.00 10.28 99 LYS A O 1
ATOM 854 N N . TYR A 1 102 ? -16.928 16.209 -0.891 1.00 9.19 100 TYR A N 1
ATOM 855 C CA . TYR A 1 102 ? -17.638 17.290 -0.226 1.00 9.24 100 TYR A CA 1
ATOM 856 C C . TYR A 1 102 ? -16.615 18.257 0.336 1.00 11.34 100 TYR A C 1
ATOM 857 O O . TYR A 1 102 ? -15.573 17.847 0.858 1.00 11.84 100 TYR A O 1
ATOM 866 N N A GLN A 1 103 ? -16.898 19.541 0.201 0.61 10.25 101 GLN A N 1
ATOM 867 N N B GLN A 1 103 ? -16.943 19.547 0.270 0.39 12.02 101 GLN A N 1
ATOM 868 C CA A GLN A 1 103 ? -16.119 20.564 0.871 0.61 12.88 101 GLN A CA 1
ATOM 869 C CA B GLN A 1 103 ? -16.128 20.626 0.820 0.39 12.27 101 GLN A CA 1
ATOM 870 C C A GLN A 1 103 ? -16.977 21.211 1.940 0.61 12.40 101 GLN A C 1
ATOM 871 C C B GLN A 1 103 ? -16.937 21.323 1.907 0.39 11.97 101 GLN A C 1
ATOM 872 O O A GLN A 1 103 ? -18.112 21.620 1.671 0.61 9.49 101 GLN A O 1
ATOM 873 O O B GLN A 1 103 ? -18.006 21.873 1.621 0.39 11.81 101 GLN A O 1
ATOM 884 N N . VAL A 1 104 ? -16.438 21.299 3.146 1.00 10.50 102 VAL A N 1
ATOM 885 C CA . VAL A 1 104 ? -17.141 21.870 4.287 1.00 9.61 102 VAL A CA 1
ATOM 886 C C . VAL A 1 104 ? -16.502 23.204 4.638 1.00 9.68 102 VAL A C 1
ATOM 887 O O . VAL A 1 104 ? -15.332 23.257 5.041 1.00 9.84 102 VAL A O 1
ATOM 891 N N . MET A 1 105 ? -17.271 24.277 4.490 1.00 10.63 103 MET A N 1
ATOM 892 C CA . MET A 1 105 ? -16.858 25.615 4.876 1.00 11.26 103 MET A CA 1
ATOM 893 C C . MET A 1 105 ? -17.499 25.959 6.210 1.00 10.32 103 MET A C 1
ATOM 894 O O . MET A 1 105 ? -18.671 25.643 6.447 1.00 11.61 103 MET A O 1
ATOM 899 N N . VAL A 1 106 ? -16.737 26.602 7.085 1.00 10.91 104 VAL A N 1
ATOM 900 C CA . VAL A 1 106 ? -17.249 27.088 8.362 1.00 11.98 104 VAL A CA 1
ATOM 901 C C . VAL A 1 106 ? -16.978 28.576 8.411 1.00 12.12 104 VAL A C 1
ATOM 902 O O . VAL A 1 106 ? -15.815 29.000 8.358 1.00 12.65 104 VAL A O 1
ATOM 906 N N . ASN A 1 107 ? -18.046 29.371 8.481 1.00 12.96 105 ASN A N 1
ATOM 907 C CA . ASN A 1 107 ? -17.919 30.828 8.505 1.00 14.12 105 ASN A CA 1
ATOM 908 C C . ASN A 1 107 ? -17.065 31.332 7.343 1.00 17.66 105 ASN A C 1
ATOM 909 O O . ASN A 1 107 ? -16.249 32.243 7.496 1.00 20.99 105 ASN A O 1
ATOM 914 N N . GLY A 1 108 ? -17.242 30.713 6.174 1.00 15.88 106 GLY A N 1
ATOM 915 C CA . GLY A 1 108 ? -16.573 31.130 4.957 1.00 15.29 106 GLY A CA 1
ATOM 916 C C . GLY A 1 108 ? -15.185 30.568 4.744 1.00 22.23 106 GLY A C 1
ATOM 917 O O . GLY A 1 108 ? -14.550 30.902 3.732 1.00 25.89 106 GLY A O 1
ATOM 918 N N . GLN A 1 109 ? -14.694 29.723 5.645 1.00 16.01 107 GLN A N 1
ATOM 919 C CA . GLN A 1 109 ? -13.337 29.198 5.580 1.00 16.27 107 GLN A CA 1
ATOM 920 C C . GLN A 1 109 ? -13.387 27.709 5.272 1.00 13.58 107 GLN A C 1
ATOM 921 O O . GLN A 1 109 ? -14.107 26.959 5.935 1.00 12.27 107 GLN A O 1
ATOM 927 N N . SER A 1 110 ? -12.640 27.278 4.258 1.00 12.46 108 SER A N 1
ATOM 928 C CA . SER A 1 110 ? -12.524 25.854 3.979 1.00 11.43 108 SER A CA 1
ATOM 929 C C . SER A 1 110 ? -11.938 25.129 5.185 1.00 13.01 108 SER A C 1
ATOM 930 O O . SER A 1 110 ? -10.854 25.478 5.666 1.00 15.17 108 SER A O 1
ATOM 933 N N . SER A 1 111 ? -12.641 24.115 5.658 1.00 10.55 109 SER A N 1
ATOM 934 C CA . SER A 1 111 ? -12.323 23.531 6.960 1.00 10.50 109 SER A CA 1
ATOM 935 C C . SER A 1 111 ? -12.188 22.017 6.949 1.00 10.18 109 SER A C 1
ATOM 936 O O . SER A 1 111 ? -11.373 21.487 7.711 1.00 11.27 109 SER A O 1
ATOM 939 N N . TYR A 1 112 ? -12.973 21.305 6.137 1.00 9.61 110 TYR A N 1
ATOM 940 C CA . TYR A 1 112 ? -12.908 19.849 6.057 1.00 9.47 110 TYR A CA 1
ATOM 941 C C . TYR A 1 112 ? -13.270 19.434 4.640 1.00 10.88 110 TYR A C 1
ATOM 942 O O . TYR A 1 112 ? -14.020 20.135 3.949 1.00 11.29 110 TYR A O 1
ATOM 951 N N . THR A 1 113 ? -12.742 18.284 4.212 1.00 11.97 111 THR A N 1
ATOM 952 C CA . THR A 1 113 ? -13.173 17.653 2.968 1.00 12.47 111 THR A CA 1
ATOM 953 C C . THR A 1 113 ? -13.316 16.153 3.182 1.00 13.53 111 THR A C 1
ATOM 954 O O . THR A 1 113 ? -12.745 15.576 4.111 1.00 15.11 111 THR A O 1
ATOM 958 N N . PHE A 1 114 ? -14.097 15.527 2.304 1.00 12.18 112 PHE A N 1
ATOM 959 C CA . PHE A 1 114 ? -14.390 14.099 2.392 1.00 11.79 112 PHE A CA 1
ATOM 960 C C . PHE A 1 114 ? -14.638 13.608 0.974 1.00 10.79 112 PHE A C 1
ATOM 961 O O . PHE A 1 114 ? -15.596 14.052 0.329 1.00 11.53 112 PHE A O 1
ATOM 969 N N . ASP A 1 115 ? -13.790 12.697 0.492 1.00 11.55 113 ASP A N 1
ATOM 970 C CA . ASP A 1 115 ? -13.951 12.152 -0.852 1.00 11.05 113 ASP A CA 1
ATOM 971 C C . ASP A 1 115 ? -15.227 11.316 -0.935 1.00 10.81 113 ASP A C 1
ATOM 972 O O . ASP A 1 115 ? -15.582 10.599 0.006 1.00 11.77 113 ASP A O 1
ATOM 977 N N . HIS A 1 116 ? -15.921 11.405 -2.069 1.00 10.67 114 HIS A N 1
ATOM 978 C CA . HIS A 1 116 ? -17.132 10.615 -2.251 1.00 10.39 114 HIS A CA 1
ATOM 979 C C . HIS A 1 116 ? -16.801 9.133 -2.192 1.00 12.25 114 HIS A C 1
ATOM 980 O O . HIS A 1 116 ? -15.915 8.649 -2.902 1.00 13.68 114 HIS A O 1
ATOM 987 N N . ARG A 1 117 ? -17.527 8.412 -1.343 1.00 9.98 115 ARG A N 1
ATOM 988 C CA . ARG A 1 117 ? -17.489 6.958 -1.344 1.00 10.85 115 ARG A CA 1
ATOM 989 C C . ARG A 1 117 ? -18.641 6.354 -2.124 1.00 11.70 115 ARG A C 1
ATOM 990 O O . ARG A 1 117 ? -18.526 5.226 -2.608 1.00 13.57 115 ARG A O 1
ATOM 998 N N . ILE A 1 118 ? -19.742 7.088 -2.216 1.00 12.49 116 ILE A N 1
ATOM 999 C CA . ILE A 1 118 ? -20.946 6.752 -2.955 1.00 11.99 116 ILE A CA 1
ATOM 1000 C C . ILE A 1 118 ? -21.314 8.029 -3.692 1.00 12.04 116 ILE A C 1
ATOM 1001 O O . ILE A 1 118 ? -21.054 9.132 -3.204 1.00 12.87 116 ILE A O 1
ATOM 1006 N N A LYS A 1 119 ? -21.908 7.886 -4.869 0.52 10.96 117 LYS A N 1
ATOM 1007 N N B LYS A 1 119 ? -21.906 7.887 -4.871 0.48 11.13 117 LYS A N 1
ATOM 1008 C CA A LYS A 1 119 ? -22.288 9.066 -5.633 0.52 12.93 117 LYS A CA 1
ATOM 1009 C CA B LYS A 1 119 ? -22.277 9.072 -5.631 0.48 12.83 117 LYS A CA 1
ATOM 1010 C C A LYS A 1 119 ? -23.265 9.916 -4.822 0.52 11.97 117 LYS A C 1
ATOM 1011 C C B LYS A 1 119 ? -23.262 9.918 -4.824 0.48 11.98 117 LYS A C 1
ATOM 1012 O O A LYS A 1 119 ? -24.158 9.373 -4.158 0.52 11.48 117 LYS A O 1
ATOM 1013 O O B LYS A 1 119 ? -24.151 9.372 -4.156 0.48 11.54 117 LYS A O 1
ATOM 1024 N N . PRO A 1 120 ? -23.116 11.246 -4.835 1.00 10.96 118 PRO A N 1
ATOM 1025 C CA . PRO A 1 120 ? -24.071 12.098 -4.099 1.00 11.34 118 PRO A CA 1
ATOM 1026 C C . PRO A 1 120 ? -25.508 11.969 -4.578 1.00 11.30 118 PRO A C 1
ATOM 1027 O O . PRO A 1 120 ? -26.431 12.283 -3.818 1.00 10.69 118 PRO A O 1
ATOM 1031 N N . GLU A 1 121 ? -25.723 11.460 -5.789 1.00 10.96 119 GLU A N 1
ATOM 1032 C CA . GLU A 1 121 ? -27.064 11.220 -6.303 1.00 9.99 119 GLU A CA 1
ATOM 1033 C C . GLU A 1 121 ? -27.810 10.149 -5.522 1.00 12.33 119 GLU A C 1
ATOM 1034 O O . GLU A 1 121 ? -29.032 10.032 -5.676 1.00 12.89 119 GLU A O 1
ATOM 1040 N N . ALA A 1 122 ? -27.114 9.367 -4.689 1.00 11.08 120 ALA A N 1
ATOM 1041 C CA . ALA A 1 122 ? -27.774 8.408 -3.814 1.00 11.39 120 ALA A CA 1
ATOM 1042 C C . ALA A 1 122 ? -28.457 9.066 -2.623 1.00 10.57 120 ALA A C 1
ATOM 1043 O O . ALA A 1 122 ? -29.262 8.408 -1.957 1.00 11.76 120 ALA A O 1
ATOM 1045 N N . VAL A 1 123 ? -28.166 10.337 -2.342 1.00 9.74 121 VAL A N 1
ATOM 1046 C CA . VAL A 1 123 ? -28.771 11.012 -1.193 1.00 9.62 121 VAL A CA 1
ATOM 1047 C C . VAL A 1 123 ? -30.241 11.311 -1.464 1.00 9.79 121 VAL A C 1
ATOM 1048 O O . VAL A 1 123 ? -30.602 11.837 -2.525 1.00 11.17 121 VAL A O 1
ATOM 1052 N N . LYS A 1 124 ? -31.094 10.989 -0.496 1.00 9.45 122 LYS A N 1
ATOM 1053 C CA . LYS A 1 124 ? -32.505 11.346 -0.529 1.00 9.66 122 LYS A CA 1
ATOM 1054 C C . LYS A 1 124 ? -32.951 12.181 0.663 1.00 9.91 122 LYS A C 1
ATOM 1055 O O . LYS A 1 124 ? -34.080 12.685 0.651 1.00 10.48 122 LYS A O 1
ATOM 1061 N N . MET A 1 125 ? -32.123 12.335 1.696 1.00 9.41 123 MET A N 1
ATOM 1062 C CA . MET A 1 125 ? -32.545 13.008 2.916 1.00 9.31 123 MET A CA 1
ATOM 1063 C C . MET A 1 125 ? -31.311 13.518 3.645 1.00 9.00 123 MET A C 1
ATOM 1064 O O . MET A 1 125 ? -30.235 12.915 3.565 1.00 9.05 123 MET A O 1
ATOM 1069 N N . VAL A 1 126 ? -31.469 14.655 4.317 1.00 8.56 124 VAL A N 1
ATOM 1070 C CA . VAL A 1 126 ? -30.442 15.219 5.183 1.00 9.10 124 VAL A CA 1
ATOM 1071 C C . VAL A 1 126 ? -31.045 15.370 6.570 1.00 7.99 124 VAL A C 1
ATOM 1072 O O . VAL A 1 126 ? -32.177 15.853 6.712 1.00 8.73 124 VAL A O 1
ATOM 1076 N N . GLN A 1 127 ? -30.300 14.957 7.590 1.00 7.84 125 GLN A N 1
ATOM 1077 C CA . GLN A 1 127 ? -30.705 15.154 8.973 1.00 8.55 125 GLN A CA 1
ATOM 1078 C C . GLN A 1 127 ? -29.640 15.957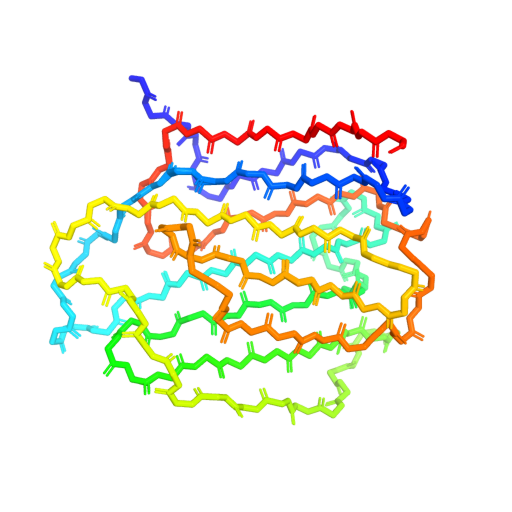 9.701 1.00 7.60 125 GLN A C 1
ATOM 1079 O O . GLN A 1 127 ? -28.447 15.640 9.617 1.00 8.35 125 GLN A O 1
ATOM 1085 N N . VAL A 1 128 ? -30.075 16.979 10.437 1.00 8.26 126 VAL A N 1
ATOM 1086 C CA . VAL A 1 128 ? -29.208 17.807 11.270 1.00 8.30 126 VAL A CA 1
ATOM 1087 C C . VAL A 1 128 ? -29.687 17.661 12.705 1.00 7.99 126 VAL A C 1
ATOM 1088 O O . VAL A 1 128 ? -30.865 17.899 12.995 1.00 8.86 126 VAL A O 1
ATOM 1092 N N . TRP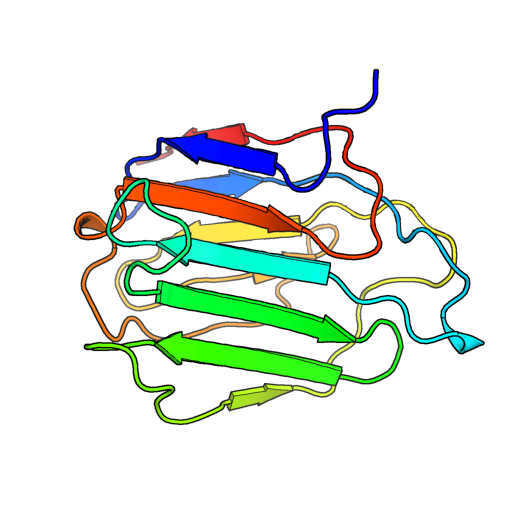 A 1 129 ? -28.791 17.277 13.601 1.00 7.29 127 TRP A N 1
ATOM 1093 C CA . TRP A 1 129 ? -29.249 16.958 14.944 1.00 8.20 127 TRP A CA 1
ATOM 1094 C C . TRP A 1 129 ? -28.111 17.087 15.941 1.00 8.06 127 TRP A C 1
ATOM 1095 O O . TRP A 1 129 ? -27.007 17.535 15.614 1.00 7.79 127 TRP A O 1
ATOM 1106 N N . ARG A 1 130 ? -28.432 16.723 17.187 1.00 8.07 128 ARG A N 1
ATOM 1107 C CA . ARG A 1 130 ? -27.611 16.865 18.386 1.00 7.33 128 ARG A CA 1
ATOM 1108 C C . ARG A 1 130 ? -27.747 18.258 18.999 1.00 8.28 128 ARG A C 1
ATOM 1109 O O . ARG A 1 130 ? -28.829 18.846 18.919 1.00 9.12 128 ARG A O 1
ATOM 1117 N N . ASP A 1 131 ? -26.701 18.770 19.656 1.00 8.32 129 ASP A N 1
ATOM 1118 C CA . ASP A 1 131 ? -26.854 19.838 20.649 1.00 9.10 129 ASP A CA 1
ATOM 1119 C C . ASP A 1 131 ? -26.716 21.236 20.047 1.00 9.17 129 ASP A C 1
ATOM 1120 O O . ASP A 1 131 ? -25.856 22.029 20.448 1.00 9.74 129 ASP A O 1
ATOM 1125 N N A ILE A 1 132 ? -27.593 21.554 19.093 0.29 8.76 130 ILE A N 1
ATOM 1126 N N B ILE A 1 132 ? -27.600 21.543 19.099 0.71 8.54 130 ILE A N 1
ATOM 1127 C CA A ILE A 1 132 ? -27.606 22.873 18.469 0.29 9.39 130 ILE A CA 1
ATOM 1128 C CA B ILE A 1 132 ? -27.648 22.864 18.490 0.71 9.04 130 ILE A CA 1
ATOM 1129 C C A ILE A 1 132 ? -29.035 23.352 18.265 0.29 10.67 130 ILE A C 1
ATOM 1130 C C B ILE A 1 132 ? -29.082 23.356 18.423 0.71 10.59 130 ILE A C 1
ATOM 1131 O O A ILE A 1 132 ? -29.961 22.558 18.066 0.29 8.99 130 ILE A O 1
ATOM 1132 O O B ILE A 1 132 ? -30.046 22.583 18.468 0.71 10.84 130 ILE A O 1
ATOM 1141 N N . SER A 1 133 ? -29.204 24.672 18.303 1.00 11.35 131 SER A N 1
ATOM 1142 C CA . SER A 1 133 ? -30.394 25.305 17.769 1.00 10.89 131 SER A CA 1
ATOM 1143 C C . SER A 1 133 ? -30.095 25.616 16.308 1.00 10.83 131 SER A C 1
ATOM 1144 O O . SER A 1 133 ? -28.944 25.825 15.921 1.00 12.84 131 SER A O 1
ATOM 1147 N N A LEU A 1 134 ? -31.142 25.637 15.505 0.72 12.61 132 LEU A N 1
ATOM 1148 N N B LEU A 1 134 ? -31.138 25.615 15.482 0.28 12.43 132 LEU A N 1
ATOM 1149 C CA A LEU A 1 134 ? -31.022 25.772 14.066 0.72 13.36 132 LEU A CA 1
ATOM 1150 C CA B LEU A 1 134 ? -30.984 25.759 14.038 0.28 13.52 132 LEU A CA 1
ATOM 1151 C C A LEU A 1 134 ? -31.915 26.918 13.629 0.72 12.63 132 LEU A C 1
ATOM 1152 C C B LEU A 1 134 ? -31.916 26.856 13.548 0.28 13.10 132 LEU A C 1
ATOM 1153 O O A LEU A 1 134 ? -33.099 26.945 13.972 0.72 13.81 132 LEU A O 1
ATOM 1154 O O B LEU A 1 134 ? -33.130 26.771 13.750 0.28 12.62 132 LEU A O 1
ATOM 1163 N N . THR A 1 135 ? -31.356 27.877 12.890 1.00 14.30 133 THR A N 1
ATOM 1164 C CA . THR A 1 135 ? -32.170 28.947 12.321 1.00 15.82 133 THR A CA 1
ATOM 1165 C C . THR A 1 135 ? -32.334 28.886 10.808 1.00 15.18 133 THR A C 1
ATOM 1166 O O . THR A 1 135 ? -33.302 29.451 10.293 1.00 18.09 133 THR A O 1
ATOM 1170 N N A LYS A 1 136 ? -31.425 28.230 10.087 0.56 12.35 134 LYS A N 1
ATOM 1171 N N B LYS A 1 136 ? -31.433 28.222 10.085 0.44 12.52 134 LYS A N 1
ATOM 1172 C CA A LYS A 1 136 ? -31.496 28.178 8.638 0.56 13.96 134 LYS A CA 1
ATOM 1173 C CA B LYS A 1 136 ? -31.523 28.185 8.634 0.44 13.83 134 LYS A CA 1
ATOM 1174 C C A LYS A 1 136 ? -31.038 26.811 8.161 0.56 10.13 134 LYS A C 1
ATOM 1175 C C B LYS A 1 136 ? -31.017 26.844 8.128 0.44 11.73 134 LYS A C 1
ATOM 1176 O O A LYS A 1 136 ? -30.061 26.259 8.672 0.56 12.28 134 LYS A O 1
ATOM 1177 O O B LYS A 1 136 ? -29.993 26.340 8.593 0.44 11.10 134 LYS A O 1
ATOM 1188 N N . PHE A 1 137 ? -31.742 26.282 7.164 1.00 12.23 135 PHE A N 1
ATOM 1189 C CA . PHE A 1 137 ? -31.313 25.093 6.442 1.00 11.68 135 PHE A CA 1
ATOM 1190 C C . PHE A 1 137 ? -31.731 25.292 4.996 1.00 11.78 135 PHE A C 1
ATOM 1191 O O . PHE A 1 137 ? -32.918 25.479 4.711 1.00 13.37 135 PHE A O 1
ATOM 1199 N N . ASN A 1 138 ? -30.773 25.255 4.077 1.00 11.30 136 ASN A N 1
ATOM 1200 C CA . ASN A 1 138 ? -31.079 25.499 2.677 1.00 12.26 136 ASN A CA 1
ATOM 1201 C C . ASN A 1 138 ? -30.223 24.602 1.806 1.00 15.53 136 ASN A C 1
ATOM 1202 O O . ASN A 1 138 ? -29.033 24.432 2.065 1.00 16.96 136 ASN A O 1
ATOM 1207 N N . VAL A 1 139 ? -30.827 24.039 0.767 1.00 13.64 137 VAL A N 1
ATOM 1208 C CA . VAL A 1 139 ? -30.099 23.380 -0.309 1.00 15.19 137 VAL A CA 1
ATOM 1209 C C . VAL A 1 139 ? -30.196 24.287 -1.528 1.00 15.12 137 VAL A C 1
ATOM 1210 O O . VAL A 1 139 ? -31.302 24.630 -1.966 1.00 16.95 137 VAL A O 1
ATOM 1214 N N . SER A 1 140 ? -29.042 24.684 -2.073 1.00 15.64 138 SER A N 1
ATOM 1215 C CA . SER A 1 140 ? -28.965 25.547 -3.245 1.00 15.41 138 SER A CA 1
ATOM 1216 C C . SER A 1 140 ? -28.135 24.857 -4.313 1.00 12.97 138 SER A C 1
ATOM 1217 O O . SER A 1 140 ? -27.484 23.841 -4.074 1.00 13.40 138 SER A O 1
ATOM 1220 N N . TYR A 1 141 ? -28.142 25.424 -5.509 1.00 16.25 139 TYR A N 1
ATOM 1221 C CA . TYR A 1 141 ? -27.418 24.826 -6.616 1.00 16.05 139 TYR A CA 1
ATOM 1222 C C . TYR A 1 141 ? -26.839 25.926 -7.490 1.00 19.38 139 TYR A C 1
ATOM 1223 O O . TYR A 1 141 ? -27.515 26.915 -7.792 1.00 22.84 139 TYR A O 1
ATOM 1232 N N . LEU A 1 142 ? -25.584 25.747 -7.890 1.00 17.61 140 LEU A N 1
ATOM 1233 C CA . LEU A 1 142 ? -24.923 26.656 -8.820 1.00 21.41 140 LEU A CA 1
ATOM 1234 C C . LEU A 1 142 ? -24.103 25.807 -9.774 1.00 26.53 140 LEU A C 1
ATOM 1235 O O . LEU A 1 142 ? -23.185 25.101 -9.342 1.00 26.58 140 LEU A O 1
ATOM 1240 N N . LYS A 1 143 ? -24.441 25.867 -11.057 1.00 29.85 141 LYS A N 1
ATOM 1241 C CA . LYS A 1 143 ? -23.736 25.113 -12.084 1.00 41.91 141 LYS A CA 1
ATOM 1242 C C . LYS A 1 143 ? -22.482 25.855 -12.538 1.00 47.88 141 LYS A C 1
ATOM 1243 O O . LYS A 1 143 ? -21.719 26.365 -11.719 1.00 47.18 141 LYS A O 1
#

Radius of gyration: 13.93 Å; Cα contacts (8 Å, |Δi|>4): 392; chains: 1; bounding box: 29×34×40 Å

CATH classification: 2.60.120.200

GO terms:
  GO:0005829 cytosol (C, IDA)
  GO:0070231 T cell apoptotic process (P, IDA)
  GO:0002667 regulation of T cell anergy (P, IMP)
  GO:0002724 regulation of T cell cytokine production (P, IMP)
  GO:0046006 regulation of activated T cell proliferation (P, IMP)
  GO:0005515 protein binding (F, IPI)
  GO:0042802 identical protein binding (F, IPI)
  GO:0031012 extracellular matrix (C, HDA)

Sequence (140 aa):
SLLPVPYTEAASLSTGSTVTIIKKGRRPLACFLNEPYYLQVDFHTEMKKEESDIVFHFQVCFGRRRVVMNSREYGAWKQQVESKNMPFQDGQEFELSISVLPDDKYQQVMVNGQSSYTFDHRIKKPEAVKMVQVWRDIISLLTKKFNVSYLK

Solvent-accessible surface area: 7295 Å² total; per-residue (Å²): 142,116,56,97,51,87,33,60,57,65,14,97,6,39,67,21,5,29,0,30,0,32,1,108,14,119,37,63,27,160,102,62,5,80,0,6,0,3,0,3,27,76,104,132,127,109,12,31,3,1,0,13,0,31,0,9,0,38,146,88,0,8,4,8,0,40,36,209,53,54,122,109,133,88,58,85,27,139,65,45,20,6,106,78,34,92,84,4,73,0,20,0,22,1,53,108,78,58,0,47,0,53,1,82,67,109,62,13,10,67,7,97,41,86,51,155,10,106,35,4,108,0,0,25,0,69,90,58,2,24,0,48,122,23,79,47,52,121,151,212

Nearest PDB structures (foldseek):
  5xrl-assembly1_A-2  TM=9.916E-01  e=4.220E-27  Homo sapiens
  5xrm-assembly1_A-2  TM=9.918E-01  e=4.921E-27  Homo sapiens
  6a1x-assembly1_A  TM=9.922E-01  e=5.738E-27  Homo sapiens
  5xri-assembly1_A-2  TM=9.993E-01  e=1.176E-26  Homo sapiens
  5xrp-assembly1_A-2  TM=9.922E-01  e=8.645E-27  Homo sapiens

InterPro domains:
  IPR001079 Galectin, carbohydrate recognition domain [PF00337] (11-136)
  IPR001079 Galectin, carbohydrate recognition domain [PS51304] (6-138)
  IPR001079 Galectin, carbohydrate recognition domain [SM00276] (6-138)
  IPR001079 Galectin, carbohydrate recognition domain [SM00908] (10-137)
  IPR001079 Galectin, carbohydrate recognition domain [cd00070] (5-135)
  IPR013320 Concanavalin A-like lectin/glucanase domain superfamily [SSF49899] (4-139)
  IPR044156 Galectin-like [PTHR11346] (5-135)

Organism: Homo sapiens (NCBI:txid9606)

Foldseek 3Di:
DWDDAQDKDWDFDAAFKKKKWKWWFQDFLVVFWKKWKFFFLDRDPQGWTQWIWMDRAPAWIWIFTQDPNRTDDIDIGRFHPDDTGDMWMWMWGDHPFWIFIDINNHGTDIGGGPDHSRSGTMMTMHTGIITDDIDMDGDD